Protein AF-A0A2X4TCW2-F1 (afdb_monomer_lite)

Structure (mmCIF, N/CA/C/O backbone):
data_AF-A0A2X4TCW2-F1
#
_entry.id   AF-A0A2X4TCW2-F1
#
loop_
_atom_site.group_PDB
_atom_site.id
_atom_site.type_symbol
_atom_site.label_atom_id
_atom_site.label_alt_id
_atom_site.label_comp_id
_atom_site.label_asym_id
_atom_site.label_entity_id
_atom_site.label_seq_id
_atom_site.pdbx_PDB_ins_code
_atom_site.Cartn_x
_atom_site.Cartn_y
_atom_site.Cartn_z
_atom_site.occupancy
_atom_site.B_iso_or_equiv
_atom_site.auth_seq_id
_atom_site.auth_comp_id
_atom_site.auth_asym_id
_atom_site.auth_atom_id
_atom_site.pdbx_PDB_model_num
ATOM 1 N N . MET A 1 1 ? -0.804 11.051 10.209 1.00 78.81 1 MET A N 1
ATOM 2 C CA . MET A 1 1 ? -1.184 11.071 8.778 1.00 78.81 1 MET A CA 1
ATOM 3 C C . MET A 1 1 ? -0.921 9.679 8.222 1.00 78.81 1 MET A C 1
ATOM 5 O O . MET A 1 1 ? 0.149 9.156 8.502 1.00 78.81 1 MET A O 1
ATOM 9 N N . ARG A 1 2 ? -1.895 9.048 7.555 1.00 89.06 2 ARG A N 1
ATOM 10 C CA . ARG A 1 2 ? -1.785 7.667 7.051 1.00 89.06 2 ARG A CA 1
ATOM 11 C C . ARG A 1 2 ? -1.548 7.689 5.540 1.00 89.06 2 ARG A C 1
ATOM 13 O O . ARG A 1 2 ? -2.212 8.449 4.842 1.00 89.06 2 ARG A O 1
ATOM 20 N N . ALA A 1 3 ? -0.615 6.879 5.054 1.00 92.81 3 ALA A N 1
ATOM 21 C CA . ALA A 1 3 ? -0.230 6.797 3.651 1.00 92.81 3 ALA A CA 1
ATOM 22 C C . ALA A 1 3 ? -0.391 5.363 3.129 1.00 92.81 3 ALA A C 1
ATOM 24 O O . ALA A 1 3 ? 0.187 4.421 3.674 1.00 92.81 3 ALA A O 1
ATOM 25 N N . ILE A 1 4 ? -1.163 5.210 2.054 1.00 94.88 4 ILE A N 1
ATOM 26 C CA . ILE A 1 4 ? -1.302 3.965 1.292 1.00 94.88 4 ILE A CA 1
ATOM 27 C C . ILE A 1 4 ? -0.698 4.232 -0.079 1.00 94.88 4 ILE A C 1
ATOM 29 O O . ILE A 1 4 ? -1.075 5.202 -0.734 1.00 94.88 4 ILE A O 1
ATOM 33 N N . VAL A 1 5 ? 0.238 3.393 -0.509 1.00 94.56 5 VAL A N 1
ATOM 34 C CA . VAL A 1 5 ? 0.954 3.577 -1.773 1.00 94.56 5 VAL A CA 1
ATOM 35 C C . VAL A 1 5 ? 0.708 2.403 -2.706 1.00 94.56 5 VAL A C 1
ATOM 37 O O . VAL A 1 5 ? 0.739 1.242 -2.297 1.00 94.56 5 VAL A O 1
ATOM 40 N N . VAL A 1 6 ? 0.491 2.723 -3.979 1.00 95.00 6 VAL A N 1
ATOM 41 C CA . VAL A 1 6 ? 0.484 1.765 -5.086 1.00 95.00 6 VAL A CA 1
ATOM 42 C C . VAL A 1 6 ? 1.557 2.232 -6.063 1.00 95.00 6 VAL A C 1
ATOM 44 O O . VAL A 1 6 ? 1.303 3.155 -6.837 1.00 95.00 6 VAL A O 1
ATOM 47 N N . PRO A 1 7 ? 2.788 1.702 -5.966 1.00 93.06 7 PRO A N 1
ATOM 48 C CA . PRO A 1 7 ? 3.886 2.149 -6.808 1.00 93.06 7 PRO A CA 1
ATOM 49 C C . PRO A 1 7 ? 3.603 1.890 -8.286 1.00 93.06 7 PRO A C 1
ATOM 51 O O . PRO A 1 7 ? 3.099 0.825 -8.644 1.00 93.06 7 PRO A O 1
ATOM 54 N N . ALA A 1 8 ? 4.007 2.832 -9.138 1.00 93.19 8 ALA A N 1
ATOM 55 C CA . ALA A 1 8 ? 4.177 2.558 -10.560 1.00 93.19 8 ALA A CA 1
ATOM 56 C C . ALA A 1 8 ? 5.215 1.442 -10.761 1.00 93.19 8 ALA A C 1
ATOM 58 O O . ALA A 1 8 ? 6.057 1.202 -9.888 1.00 93.19 8 ALA A O 1
ATOM 59 N N . GLU A 1 9 ? 5.167 0.776 -11.912 1.00 90.38 9 GLU A N 1
ATOM 60 C CA . GLU A 1 9 ? 6.029 -0.368 -12.216 1.00 90.38 9 GLU A CA 1
ATOM 61 C C . GLU A 1 9 ? 7.519 -0.023 -12.061 1.00 90.38 9 GLU A C 1
ATOM 63 O O . GLU A 1 9 ? 8.258 -0.745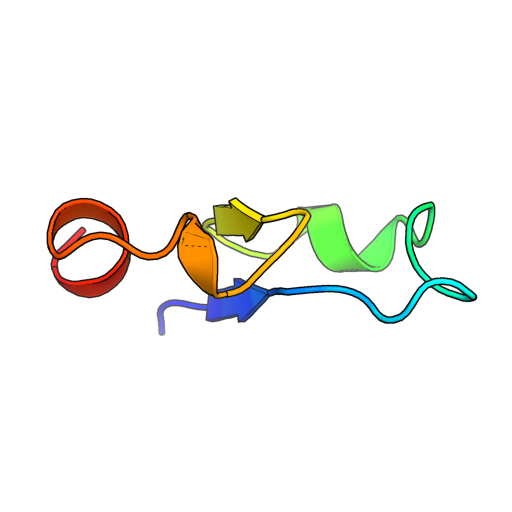 -11.389 1.00 90.38 9 GLU A O 1
ATOM 68 N N . GLU A 1 10 ? 7.914 1.158 -12.543 1.00 91.06 10 GLU A N 1
ATOM 69 C CA . GLU A 1 10 ? 9.278 1.692 -12.434 1.00 91.06 10 GLU A CA 1
ATOM 70 C C . GLU A 1 10 ? 9.767 1.836 -10.982 1.00 91.06 10 GLU A C 1
ATOM 72 O O . GLU A 1 10 ? 10.955 1.684 -10.701 1.00 91.06 10 GLU A O 1
ATOM 77 N N . ASN A 1 11 ? 8.856 2.092 -10.038 1.00 91.44 11 ASN A N 1
ATOM 78 C CA . ASN A 1 11 ? 9.184 2.403 -8.647 1.00 91.44 11 ASN A CA 1
ATOM 79 C C . ASN A 1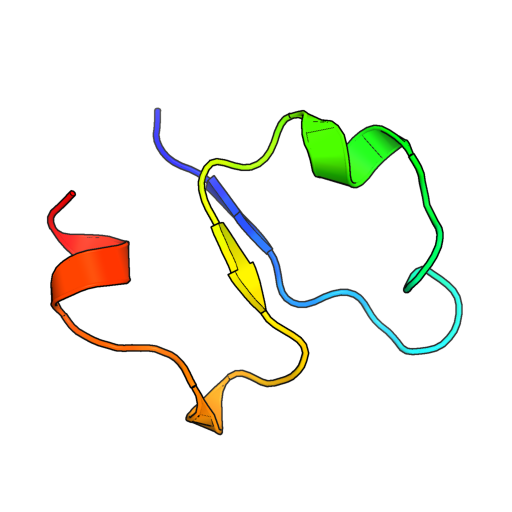 11 ? 8.840 1.258 -7.681 1.00 91.44 11 ASN A C 1
ATOM 81 O O . ASN A 1 11 ? 8.890 1.433 -6.463 1.00 91.44 11 ASN A O 1
ATOM 85 N N . GLN A 1 12 ? 8.511 0.057 -8.171 1.00 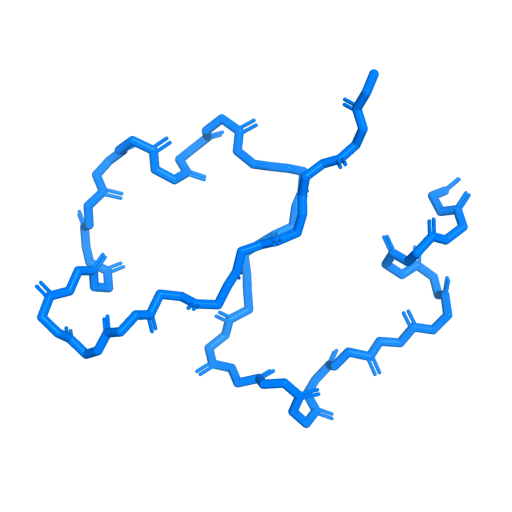87.06 12 GLN A N 1
ATOM 86 C CA . GLN A 1 12 ? 8.103 -1.058 -7.302 1.00 87.06 12 GLN A CA 1
ATOM 87 C C . GLN A 1 12 ? 9.118 -1.393 -6.204 1.00 87.06 12 GLN A C 1
ATOM 89 O O . GLN A 1 12 ? 8.735 -1.824 -5.112 1.00 87.06 12 GLN A O 1
ATOM 94 N N . ARG A 1 13 ? 10.408 -1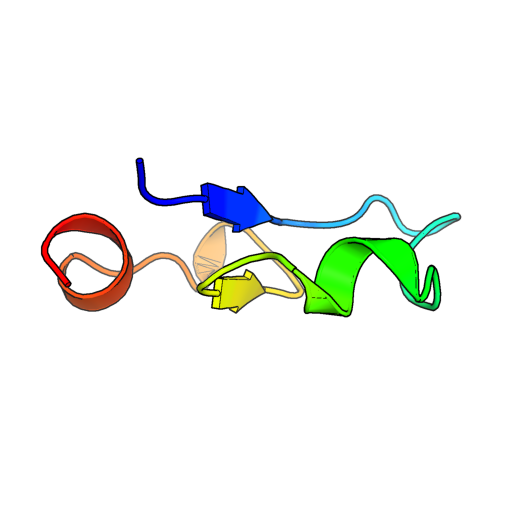.197 -6.477 1.00 89.56 13 ARG A N 1
ATOM 95 C CA . ARG A 1 13 ? 11.511 -1.510 -5.557 1.00 89.56 13 ARG A CA 1
ATOM 96 C C . ARG A 1 13 ? 12.065 -0.286 -4.840 1.00 89.56 13 ARG A C 1
ATOM 98 O O . ARG A 1 13 ? 13.082 -0.397 -4.164 1.00 89.56 13 ARG A O 1
ATOM 105 N N . ASP A 1 14 ? 11.403 0.859 -4.970 1.00 93.88 14 ASP A N 1
ATOM 106 C CA . ASP A 1 14 ? 11.855 2.080 -4.328 1.00 93.88 14 ASP A CA 1
ATOM 107 C C . ASP A 1 14 ? 11.785 1.929 -2.792 1.00 93.88 14 ASP A C 1
ATOM 109 O O . ASP A 1 14 ? 10.700 1.673 -2.244 1.00 93.88 14 ASP A O 1
ATOM 113 N N . PRO A 1 15 ? 12.923 2.062 -2.083 1.00 92.19 15 PRO A N 1
ATOM 114 C CA . PRO A 1 15 ? 12.983 1.901 -0.634 1.00 92.19 15 PRO A CA 1
ATOM 115 C C . PRO A 1 15 ? 12.221 3.003 0.108 1.00 92.19 15 PRO A C 1
ATOM 117 O O . PRO A 1 15 ? 11.827 2.804 1.256 1.00 92.19 15 PRO A O 1
ATOM 120 N N . ARG A 1 16 ? 11.941 4.145 -0.534 1.00 91.88 16 ARG A N 1
ATOM 121 C CA . ARG A 1 16 ? 11.186 5.252 0.070 1.00 91.88 16 ARG A CA 1
ATOM 122 C C . ARG A 1 16 ? 9.759 4.844 0.444 1.00 91.88 16 ARG A C 1
ATOM 124 O O . ARG A 1 16 ? 9.191 5.406 1.377 1.00 91.88 16 ARG A O 1
ATOM 131 N N . PHE A 1 17 ? 9.195 3.823 -0.209 1.00 91.94 17 PHE A N 1
ATOM 132 C CA . PHE A 1 17 ? 7.875 3.289 0.140 1.00 91.94 17 PHE A CA 1
ATOM 133 C C . PHE A 1 17 ? 7.837 2.511 1.460 1.00 91.94 17 PHE A C 1
ATOM 135 O O . PHE A 1 17 ? 6.745 2.195 1.923 1.00 91.94 17 PHE A O 1
ATOM 142 N N . ALA A 1 18 ? 8.981 2.238 2.097 1.00 89.75 18 ALA A N 1
ATOM 143 C CA . ALA A 1 18 ? 9.023 1.646 3.436 1.00 89.75 18 ALA A CA 1
ATOM 144 C C . ALA A 1 18 ? 8.366 2.536 4.511 1.00 89.75 18 ALA A C 1
ATOM 146 O O . ALA A 1 18 ? 7.966 2.037 5.556 1.00 89.75 18 ALA A O 1
ATOM 147 N N . LEU A 1 19 ? 8.231 3.842 4.250 1.00 92.75 19 LEU A N 1
ATOM 148 C CA . LEU A 1 19 ? 7.563 4.787 5.150 1.00 92.75 19 LEU A CA 1
ATOM 149 C C . LEU A 1 19 ? 6.028 4.759 5.043 1.00 92.75 19 LEU A C 1
ATOM 151 O O . LEU A 1 19 ? 5.349 5.347 5.883 1.00 92.75 19 LEU A O 1
ATOM 155 N N . ALA A 1 20 ? 5.465 4.124 4.011 1.00 93.25 20 ALA A N 1
ATOM 156 C CA . ALA A 1 20 ? 4.019 4.026 3.854 1.00 93.25 20 ALA A CA 1
ATOM 157 C C . ALA A 1 20 ? 3.427 3.004 4.834 1.00 93.25 20 ALA A C 1
ATOM 159 O O . ALA A 1 20 ? 4.027 1.969 5.108 1.00 93.25 20 ALA A O 1
ATOM 160 N N . ASN A 1 21 ? 2.209 3.255 5.318 1.00 94.56 21 ASN A N 1
ATOM 161 C CA . ASN A 1 21 ? 1.512 2.320 6.205 1.00 94.56 21 ASN A CA 1
ATOM 162 C C . ASN A 1 21 ? 1.103 1.040 5.476 1.00 94.56 21 ASN A C 1
ATOM 164 O O . ASN A 1 21 ? 1.075 -0.030 6.074 1.00 94.56 21 ASN A O 1
ATOM 168 N N . VAL A 1 22 ? 0.746 1.162 4.197 1.00 93.94 22 VAL A N 1
ATOM 169 C CA . VAL A 1 22 ? 0.350 0.036 3.354 1.00 93.94 22 VAL A CA 1
ATOM 170 C C . VAL A 1 22 ? 0.950 0.230 1.969 1.00 93.94 22 VAL A C 1
ATOM 172 O O . VAL A 1 22 ? 0.773 1.284 1.357 1.00 93.94 22 VAL A O 1
ATOM 175 N N . LYS A 1 23 ? 1.623 -0.800 1.457 1.00 94.06 23 LYS A N 1
ATOM 176 C CA . LYS A 1 23 ? 2.119 -0.868 0.082 1.00 94.06 23 LYS A CA 1
ATOM 177 C C . LYS A 1 23 ? 1.353 -1.958 -0.658 1.00 94.06 23 LYS A C 1
ATOM 179 O O . LYS A 1 23 ? 1.460 -3.127 -0.302 1.00 94.06 23 LYS A O 1
ATOM 184 N N . LEU A 1 24 ? 0.587 -1.578 -1.675 1.00 93.94 24 LEU A N 1
ATOM 185 C CA . LEU A 1 24 ? -0.149 -2.513 -2.526 1.00 93.94 24 LEU A CA 1
ATOM 186 C C . LEU A 1 24 ? 0.505 -2.588 -3.905 1.00 93.94 24 LEU A C 1
ATOM 188 O O . LEU A 1 24 ? 1.080 -1.616 -4.387 1.00 93.94 24 LEU A O 1
ATOM 192 N N . SER A 1 25 ? 0.377 -3.739 -4.560 1.00 91.81 25 SER A N 1
ATOM 193 C CA . SER A 1 25 ? 0.764 -3.914 -5.965 1.00 91.81 25 SER A CA 1
ATOM 194 C C . SER A 1 25 ? -0.292 -3.383 -6.941 1.00 91.81 25 SER A C 1
ATOM 196 O O . SER A 1 25 ? 0.015 -3.115 -8.096 1.00 91.81 25 SER A O 1
ATOM 198 N N . SER A 1 26 ? -1.545 -3.230 -6.497 1.00 92.44 26 SER A N 1
ATOM 199 C CA . SER A 1 26 ? -2.654 -2.712 -7.302 1.00 92.44 26 SER A CA 1
ATOM 200 C C . SER A 1 26 ? -3.755 -2.123 -6.419 1.00 92.44 26 SER A C 1
ATOM 202 O O . SER A 1 26 ? -4.009 -2.621 -5.320 1.00 92.44 26 SER A O 1
ATOM 204 N N . LEU A 1 27 ? -4.482 -1.124 -6.935 1.00 94.00 27 LEU A N 1
ATOM 205 C CA . LEU A 1 27 ? -5.666 -0.553 -6.277 1.00 94.00 27 LEU A CA 1
ATOM 206 C C . LEU A 1 27 ? -6.809 -1.559 -6.098 1.00 94.00 27 LEU A C 1
ATOM 208 O O . LEU A 1 27 ? -7.645 -1.374 -5.221 1.00 94.00 27 LEU A O 1
ATOM 212 N N . ARG A 1 28 ? -6.831 -2.655 -6.867 1.00 94.75 28 ARG A N 1
ATOM 213 C CA . ARG A 1 28 ? -7.817 -3.733 -6.675 1.00 94.75 28 ARG A CA 1
ATOM 214 C C . ARG A 1 28 ? -7.705 -4.409 -5.306 1.00 94.75 28 ARG A C 1
ATOM 216 O O . ARG A 1 28 ? -8.686 -4.958 -4.827 1.00 94.75 28 ARG A O 1
ATOM 223 N N . GLY A 1 29 ?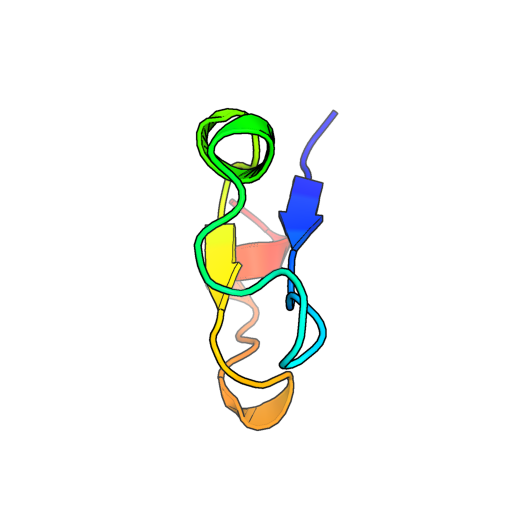 -6.526 -4.361 -4.682 1.00 92.19 29 GLY A N 1
ATOM 224 C CA . GLY A 1 29 ? -6.297 -4.872 -3.330 1.00 92.19 29 GLY A CA 1
ATOM 225 C C . GLY A 1 29 ? -6.654 -3.880 -2.220 1.00 92.19 29 GLY A C 1
ATOM 226 O O . GLY A 1 29 ? -6.359 -4.147 -1.057 1.00 92.19 29 GLY A O 1
ATOM 227 N N . LEU A 1 30 ? -7.225 -2.715 -2.541 1.00 94.75 30 LEU A N 1
ATOM 228 C CA . LEU A 1 30 ? -7.612 -1.733 -1.535 1.00 94.75 30 LEU A CA 1
ATOM 229 C C . LEU A 1 30 ? -8.863 -2.208 -0.786 1.00 94.75 30 LEU A C 1
ATOM 231 O O . LEU A 1 30 ? -9.884 -2.519 -1.392 1.00 94.75 30 LEU A O 1
ATOM 235 N N . THR A 1 31 ? -8.7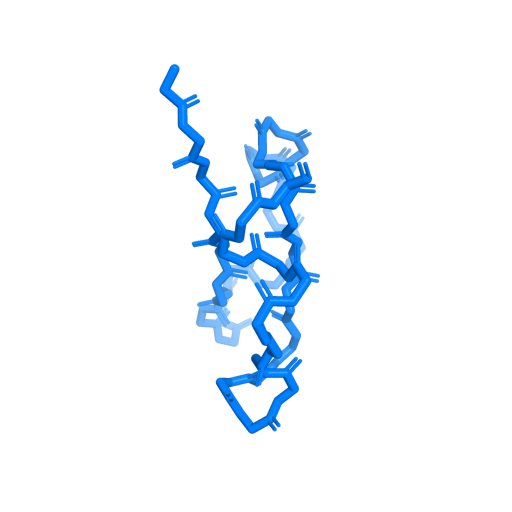92 -2.227 0.543 1.00 94.44 31 THR A N 1
ATOM 236 C CA . THR A 1 31 ? -9.897 -2.621 1.421 1.00 94.44 31 THR A CA 1
ATOM 237 C C . THR A 1 31 ? -10.187 -1.514 2.429 1.00 94.44 31 THR A C 1
ATOM 239 O O . THR A 1 31 ? -9.344 -0.649 2.685 1.00 94.44 31 THR A O 1
ATOM 242 N N . ALA A 1 32 ? -11.369 -1.560 3.048 1.00 93.38 32 ALA A N 1
ATOM 243 C CA . ALA A 1 32 ? -11.737 -0.619 4.105 1.00 93.38 32 ALA A CA 1
ATOM 244 C C . ALA A 1 32 ? -10.774 -0.679 5.306 1.00 93.38 32 ALA A C 1
ATOM 246 O O . ALA A 1 32 ? -10.483 0.356 5.898 1.00 93.38 32 ALA A O 1
ATOM 247 N N . ALA A 1 33 ? -10.201 -1.850 5.610 1.00 93.00 33 ALA A N 1
ATOM 248 C CA . ALA A 1 33 ? -9.191 -2.006 6.658 1.00 93.00 33 ALA A CA 1
ATOM 249 C C . ALA A 1 33 ? -7.916 -1.192 6.369 1.00 93.00 33 ALA A C 1
ATOM 251 O O . ALA A 1 33 ? -7.319 -0.610 7.271 1.00 93.00 33 ALA A O 1
ATOM 252 N N . HIS A 1 34 ? -7.512 -1.072 5.099 1.00 92.25 34 HIS A N 1
ATOM 253 C CA . HIS A 1 34 ? -6.364 -0.241 4.737 1.00 92.25 34 HIS A CA 1
ATOM 254 C C . HIS A 1 34 ? -6.627 1.246 4.991 1.00 92.25 34 HIS A C 1
ATOM 256 O O . HIS A 1 34 ? -5.698 1.947 5.391 1.00 92.25 34 HIS A O 1
ATOM 262 N N . LEU A 1 35 ? -7.867 1.705 4.793 1.00 90.56 35 LEU A N 1
ATOM 263 C CA . LEU A 1 35 ? -8.280 3.103 4.955 1.00 90.56 35 LEU A CA 1
ATOM 264 C C . LEU A 1 35 ? -8.517 3.482 6.419 1.00 90.56 35 LEU A C 1
ATOM 266 O O . LEU A 1 35 ? -8.061 4.538 6.851 1.00 90.56 35 LEU A O 1
ATOM 270 N N . LEU A 1 36 ? -9.222 2.625 7.157 1.00 90.50 36 LEU A N 1
ATOM 271 C CA . LEU A 1 36 ? -9.683 2.912 8.515 1.00 90.50 36 LEU A CA 1
ATOM 272 C C . LEU A 1 36 ? -8.626 2.620 9.582 1.00 90.50 36 LEU A C 1
ATOM 274 O O . LEU A 1 36 ? -8.675 3.266 10.621 1.00 90.50 36 LEU A O 1
ATOM 278 N N . GLY A 1 37 ? -7.635 1.772 9.268 1.00 70.88 37 GLY A N 1
ATOM 279 C CA . GLY A 1 37 ? -6.460 1.542 10.110 1.00 70.88 37 GLY A CA 1
ATOM 280 C C . GLY A 1 37 ? -6.766 0.753 11.364 1.00 70.88 37 GLY A C 1
ATOM 281 O O . GLY A 1 37 ? -7.185 1.379 12.354 1.00 70.88 37 GLY A O 1
#

Radius of gyration: 9.92 Å; chains: 1; bounding box: 25×16×22 Å

pLDDT: mean 91.57, std 4.49, range [70.88, 95.0]

Foldseek 3Di:
DAAEDQDDPVCLPPPVCVPHPHYDVDPVPDDVVSVVD

Sequence (37 aa):
MRAIVVPAEENQRDPRFALANVKLSSLRGLTAAHLLG

Secondary structure (DSSP, 8-state):
---EE---GGGTT-GGGGGSSEE-S-GGG--HHHHH-

Organism: NCBI:txid59203